Protein AF-A0A392Q8D4-F1 (afdb_monomer)

Mean predicted aligned error: 17.74 Å

InterPro domains:
  IPR041588 Integrase zinc-binding domain [PF17921] (78-122)
  IPR052160 Gypsy Retrotransposon Integrase-like [PTHR47266] (77-157)

Sequence (158 aa):
MSSLMVKEMDLIEEFRDLSLVCEVTPKSVRLSMLKLTNLFLEEIKECQKKDQKLMEKLMLINEGKETDFGVDENGIGHRSGLSIHPGVTKMYQDLKKLLWWPGMKRQISEFVYACLVCQKSKIEHQKPSGLLQPLFVPEWKWDSIAMDFVGGLPRTKK

Radius of gyration: 28.3 Å; Cα contacts (8 Å, |Δi|>4): 82; chains: 1; bounding box: 83×52×64 Å

Solvent-accessible surface area (backbone atoms only — not comparable to full-atom values): 10374 Å² total; per-residue (Å²): 131,58,76,65,61,53,56,51,50,54,52,53,51,60,61,70,72,55,80,64,47,72,49,77,53,102,88,49,76,45,77,50,76,89,80,87,76,71,61,64,62,58,51,50,46,59,51,46,74,70,35,65,71,53,48,54,48,53,51,34,36,78,71,69,75,42,72,53,50,37,65,49,99,86,65,45,80,41,69,21,97,74,49,66,74,76,40,50,68,54,50,44,59,60,45,58,76,80,50,85,62,92,61,47,67,56,55,47,37,53,52,49,70,70,30,69,67,46,63,73,68,54,73,79,85,65,74,76,88,71,76,87,80,76,77,81,80,66,92,53,91,81,69,68,84,88,87,84,84,87,77,90,69,83,80,78,83,129

pLDDT: mean 73.66, std 13.51, range [38.75, 95.06]

Nearest PDB structures (foldseek):
  4pwx-assembly1_C  TM=2.145E-01  e=6.846E+00  Saccharomyces cerevisiae S288C

Secondary structure (DSSP, 8-state):
--HHHHHHHHHHHHHHT---EEEEETTEEEEE------THHHHHHHHHHH-HHHHHHHHHHHTT---SEEE-TTS-EEE-TT-----HHHHHHHHHTT---TTHHHHHHHHHHH-HHHHHH----SPPSS---PPPPPSSTTS---------PPPPP-

Organism: NCBI:txid97028

Foldseek 3Di:
DDPVVVVVVVVVVVVVPFDWDWDDDPVDIDTDDDDPDDCVLVVQQVVCVVDPVSVVLVVCVVVVNDQQWDADPSRHIDGPPPVQVVALVVVLVVCVVPDDDPCSSVVSNVVLVPDPSNVVPDDPPDDPPDDPDDDDDQPDPPSDDDDDDDPDDDDDDD

Structure (mmCIF, N/CA/C/O backbone):
data_AF-A0A392Q8D4-F1
#
_entry.id   AF-A0A392Q8D4-F1
#
loop_
_atom_site.group_PDB
_atom_site.id
_atom_site.type_symbol
_atom_site.label_atom_id
_atom_site.label_alt_id
_atom_site.label_comp_id
_atom_site.label_asym_id
_atom_site.label_entity_id
_atom_site.label_seq_id
_atom_site.pdbx_PDB_ins_code
_atom_site.Cartn_x
_atom_site.Cartn_y
_atom_site.Cartn_z
_atom_site.occupancy
_atom_site.B_iso_or_equiv
_atom_site.auth_seq_id
_atom_site.auth_comp_id
_atom_site.auth_asym_id
_atom_site.auth_atom_id
_atom_site.pdbx_PDB_model_num
ATOM 1 N N . MET A 1 1 ? -26.244 -19.086 8.922 1.00 44.94 1 MET A N 1
ATOM 2 C CA . MET A 1 1 ? -26.394 -17.981 7.950 1.00 44.94 1 MET A CA 1
ATOM 3 C C . MET A 1 1 ? -25.252 -17.007 8.178 1.00 44.94 1 MET A C 1
ATOM 5 O O . MET A 1 1 ? -24.894 -16.791 9.330 1.00 44.94 1 MET A O 1
ATOM 9 N N . SER A 1 2 ? -24.595 -16.525 7.122 1.00 38.75 2 SER A N 1
ATOM 10 C CA . SER A 1 2 ? -23.478 -15.582 7.263 1.00 38.75 2 SER A CA 1
ATOM 11 C C . SER A 1 2 ? -23.986 -14.240 7.809 1.00 38.75 2 SER A C 1
ATOM 13 O O . SER A 1 2 ? -25.111 -13.843 7.523 1.00 38.75 2 SER A O 1
ATOM 15 N N . SER A 1 3 ? -23.164 -13.522 8.581 1.00 40.84 3 SER A N 1
ATOM 16 C CA . SER A 1 3 ? -23.509 -12.190 9.118 1.00 40.84 3 SER A CA 1
ATOM 17 C C . SER A 1 3 ? -23.885 -11.172 8.028 1.00 40.84 3 SER A C 1
ATOM 19 O O . SER A 1 3 ? -24.594 -10.215 8.320 1.00 40.84 3 SER A O 1
ATOM 21 N N . LEU A 1 4 ? -23.442 -11.388 6.785 1.00 39.09 4 LEU A N 1
ATOM 22 C CA . LEU A 1 4 ? -23.846 -10.598 5.621 1.00 39.09 4 LEU A CA 1
ATOM 23 C C . LEU A 1 4 ? -25.315 -10.815 5.237 1.00 39.09 4 LEU A C 1
ATOM 25 O O . LEU A 1 4 ? -25.993 -9.841 4.946 1.00 39.09 4 LEU A O 1
ATOM 29 N N . MET A 1 5 ? -25.816 -12.053 5.297 1.00 44.75 5 MET A N 1
ATOM 30 C CA . MET A 1 5 ? -27.211 -12.358 4.952 1.00 44.75 5 MET A CA 1
ATOM 31 C C . MET A 1 5 ? -28.207 -11.773 5.957 1.00 44.75 5 MET A C 1
ATOM 33 O O . MET A 1 5 ? -29.316 -11.431 5.577 1.00 44.75 5 MET A O 1
ATOM 37 N N . VAL A 1 6 ? -27.808 -11.634 7.226 1.00 55.00 6 VAL A N 1
ATOM 38 C CA . VAL A 1 6 ? -28.639 -10.989 8.257 1.00 55.00 6 VAL A CA 1
ATOM 39 C C . VAL A 1 6 ? -28.803 -9.500 7.943 1.00 55.00 6 VAL A C 1
ATOM 41 O O . VAL A 1 6 ? -29.923 -9.025 7.826 1.00 55.00 6 VAL A O 1
ATOM 44 N N . LYS A 1 7 ? -27.695 -8.800 7.662 1.00 55.28 7 LYS A N 1
ATOM 45 C CA . LYS A 1 7 ? -27.715 -7.368 7.317 1.00 55.28 7 LYS A CA 1
ATOM 46 C C . LYS A 1 7 ? -28.421 -7.064 5.995 1.00 55.28 7 LYS A C 1
ATOM 48 O O . LYS A 1 7 ? -28.967 -5.982 5.830 1.00 55.28 7 LYS A O 1
ATOM 53 N N . GLU A 1 8 ? -28.380 -7.993 5.042 1.00 52.41 8 GLU A N 1
ATOM 54 C CA . GLU A 1 8 ? -29.121 -7.878 3.783 1.00 52.41 8 GLU A CA 1
ATOM 55 C C . GLU A 1 8 ? -30.634 -7.963 4.022 1.00 52.41 8 GLU A C 1
ATOM 57 O O . GLU A 1 8 ? -31.389 -7.199 3.429 1.00 52.41 8 GLU A O 1
ATOM 62 N N . MET A 1 9 ? -31.073 -8.832 4.938 1.00 56.91 9 MET A N 1
ATOM 63 C CA . MET A 1 9 ? -32.482 -8.963 5.313 1.00 56.91 9 MET A CA 1
ATOM 64 C C . MET A 1 9 ? -32.990 -7.742 6.085 1.00 56.91 9 MET A C 1
ATOM 66 O O . MET A 1 9 ? -34.062 -7.244 5.755 1.00 56.91 9 MET A O 1
ATOM 70 N N . ASP A 1 10 ? -32.191 -7.215 7.014 1.00 60.84 10 ASP A N 1
ATOM 71 C CA . ASP A 1 10 ? -32.513 -5.987 7.756 1.00 60.84 10 ASP A CA 1
ATOM 72 C C . ASP A 1 10 ? -32.681 -4.792 6.797 1.00 60.84 10 ASP A C 1
ATOM 74 O O . ASP A 1 10 ? -33.647 -4.039 6.880 1.00 60.84 10 ASP A O 1
ATOM 78 N N . LEU A 1 11 ? -31.790 -4.668 5.805 1.00 58.03 11 LEU A N 1
ATOM 79 C CA . LEU A 1 11 ? -31.876 -3.622 4.785 1.00 58.03 11 LEU A CA 1
ATOM 80 C C . LEU A 1 11 ? -33.129 -3.784 3.904 1.00 58.03 11 LEU A C 1
ATOM 82 O O . LEU A 1 11 ? -33.776 -2.800 3.555 1.00 58.03 11 LEU A O 1
ATOM 86 N N . ILE A 1 12 ? -33.491 -5.022 3.547 1.00 59.91 12 ILE A N 1
ATOM 87 C CA . ILE A 1 12 ? -34.715 -5.328 2.787 1.00 59.91 12 ILE A CA 1
ATOM 88 C C . ILE A 1 12 ? -35.978 -4.975 3.591 1.00 59.91 12 ILE A C 1
ATOM 90 O O . ILE A 1 12 ? -36.954 -4.510 2.996 1.00 59.91 12 ILE A O 1
ATOM 94 N N . GLU A 1 13 ? -35.977 -5.171 4.912 1.00 62.78 13 GLU A N 1
ATOM 95 C CA . GLU A 1 13 ? -37.072 -4.731 5.786 1.00 62.78 13 GLU A CA 1
ATOM 96 C C . GLU A 1 13 ? -37.165 -3.199 5.855 1.00 62.78 13 GLU A C 1
ATOM 98 O O . GLU A 1 13 ? -38.250 -2.658 5.653 1.00 62.78 13 GLU A O 1
ATOM 103 N N . GLU A 1 14 ? -36.043 -2.483 5.980 1.00 59.59 14 GLU A N 1
ATOM 104 C CA . GLU A 1 14 ? -36.035 -1.009 5.932 1.00 59.59 14 GLU A CA 1
ATOM 105 C C . GLU A 1 14 ? -36.560 -0.451 4.594 1.00 59.59 14 GLU A C 1
ATOM 107 O O . GLU A 1 14 ? -37.227 0.586 4.555 1.00 59.59 14 GLU A O 1
ATOM 112 N N . PHE A 1 15 ? -36.315 -1.152 3.480 1.00 58.22 15 PHE A N 1
ATOM 113 C CA . PHE A 1 15 ? -36.878 -0.795 2.173 1.00 58.22 15 PHE A CA 1
ATOM 114 C C . PHE A 1 15 ? -38.380 -1.084 2.050 1.00 58.22 15 PHE A C 1
ATOM 116 O O . PHE A 1 15 ? -39.048 -0.429 1.247 1.00 58.22 15 PHE A O 1
ATOM 123 N N . ARG A 1 16 ? -38.927 -2.046 2.808 1.00 59.06 16 ARG A N 1
ATOM 124 C CA . ARG A 1 16 ? -40.372 -2.345 2.815 1.00 59.06 16 ARG A CA 1
ATOM 125 C C . ARG A 1 16 ? -41.190 -1.227 3.449 1.00 59.06 16 ARG A C 1
ATOM 127 O O . ARG A 1 16 ? -42.279 -0.940 2.957 1.00 59.06 16 ARG A O 1
ATOM 134 N N . ASP A 1 17 ? -40.648 -0.586 4.479 1.00 57.25 17 ASP A N 1
ATOM 135 C CA . ASP A 1 17 ? -41.319 0.484 5.231 1.00 57.25 17 ASP A CA 1
ATOM 136 C C . ASP A 1 17 ? -41.128 1.875 4.609 1.00 57.25 17 ASP A C 1
ATOM 138 O O . ASP A 1 17 ? -41.589 2.904 5.117 1.00 57.25 17 ASP A O 1
ATOM 142 N N . LEU A 1 18 ? -40.458 1.919 3.462 1.00 60.78 18 LEU A N 1
ATOM 143 C CA . LEU A 1 18 ? -40.164 3.141 2.757 1.00 60.78 18 LEU A CA 1
ATOM 144 C C . LEU A 1 18 ? -41.441 3.786 2.188 1.00 60.78 18 LEU A C 1
ATOM 146 O O . LEU A 1 18 ? -41.997 3.374 1.168 1.00 60.78 18 LEU A O 1
ATOM 150 N N . SER A 1 19 ? -41.865 4.877 2.824 1.00 54.62 19 SER A N 1
ATOM 151 C CA . SER A 1 19 ? -42.997 5.702 2.395 1.00 54.62 19 SER A CA 1
ATOM 152 C C . SER A 1 19 ? -42.635 6.556 1.173 1.00 54.62 19 SER A C 1
ATOM 154 O O . SER A 1 19 ? -42.257 7.721 1.291 1.00 54.62 19 SER A O 1
ATOM 156 N N . LEU A 1 20 ? -42.729 5.968 -0.021 1.00 61.78 20 LEU A N 1
ATOM 157 C CA . LEU A 1 20 ? -42.578 6.685 -1.288 1.00 61.78 20 LEU A CA 1
ATOM 158 C C . LEU A 1 20 ? -43.772 7.619 -1.513 1.00 61.78 20 LEU A C 1
ATOM 160 O O . LEU A 1 20 ? -44.923 7.182 -1.533 1.00 61.78 20 LEU A O 1
ATOM 164 N N . VAL A 1 21 ? -43.507 8.905 -1.751 1.00 62.66 21 VAL A N 1
ATOM 165 C CA . VAL A 1 21 ? -44.553 9.841 -2.176 1.00 62.66 21 VAL A CA 1
ATOM 166 C C . VAL A 1 21 ? -44.893 9.536 -3.633 1.00 62.66 21 VAL A C 1
ATOM 168 O O . VAL A 1 21 ? -44.065 9.724 -4.526 1.00 62.66 21 VAL A O 1
ATOM 171 N N . CYS A 1 22 ? -46.105 9.034 -3.863 1.00 66.56 22 CYS A N 1
ATOM 172 C CA . CYS A 1 22 ? -46.611 8.678 -5.182 1.00 66.56 22 CYS A CA 1
ATOM 173 C C . CYS A 1 22 ? -47.675 9.683 -5.628 1.00 66.56 22 CYS A C 1
ATOM 175 O O . CYS A 1 22 ? -48.762 9.741 -5.057 1.00 66.56 22 CYS A O 1
ATOM 177 N N . GLU A 1 23 ? -47.389 10.432 -6.688 1.00 65.56 23 GLU A N 1
ATOM 178 C CA . GLU A 1 23 ? -48.368 11.275 -7.368 1.00 65.56 23 GLU A CA 1
ATOM 179 C C . GLU A 1 23 ? -48.791 10.627 -8.682 1.00 65.56 23 GLU A C 1
ATOM 181 O O . GLU A 1 23 ? -47.978 10.370 -9.573 1.00 65.56 23 GLU A O 1
ATOM 186 N N . VAL A 1 24 ? -50.089 10.376 -8.819 1.00 73.19 24 VAL A N 1
ATOM 187 C CA . VAL A 1 24 ? -50.672 9.809 -10.035 1.00 73.19 24 VAL A CA 1
ATOM 188 C C . VAL A 1 24 ? -51.305 10.932 -10.847 1.00 73.19 24 VAL A C 1
ATOM 190 O O . VAL A 1 24 ? -52.177 11.649 -10.363 1.00 73.19 24 VAL A O 1
ATOM 193 N N . THR A 1 25 ? -50.885 11.070 -12.100 1.00 68.38 25 THR A N 1
ATOM 194 C CA . THR A 1 25 ? -51.536 11.932 -13.091 1.00 68.38 25 THR A CA 1
ATOM 195 C C . THR A 1 25 ? -52.258 11.070 -14.130 1.00 68.38 25 THR A C 1
ATOM 197 O O . THR A 1 25 ? -51.938 9.890 -14.279 1.00 68.38 25 THR A O 1
ATOM 200 N N . PRO A 1 26 ? -53.189 11.627 -14.925 1.00 76.06 26 PRO A N 1
ATOM 201 C CA . PRO A 1 26 ? -53.933 10.849 -15.920 1.00 76.06 26 PRO A CA 1
ATOM 202 C C . PRO A 1 26 ? -53.067 10.188 -17.007 1.00 76.06 26 PRO A C 1
ATOM 204 O O . PRO A 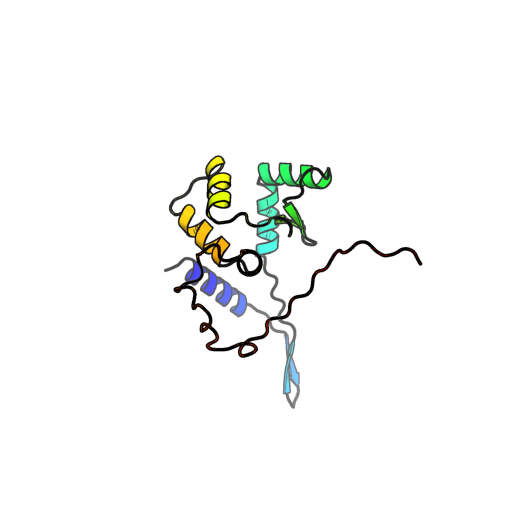1 26 ? -53.552 9.314 -17.718 1.00 76.06 26 PRO A O 1
ATOM 207 N N . LYS A 1 27 ? -51.808 10.624 -17.178 1.00 66.75 27 LYS A N 1
ATOM 208 C CA . LYS A 1 27 ? -50.885 10.130 -18.217 1.00 66.75 27 LYS A CA 1
ATOM 209 C C . LYS A 1 27 ? -49.618 9.471 -17.668 1.00 66.75 27 LYS A C 1
ATOM 211 O O . LYS A 1 27 ? -48.873 8.882 -18.447 1.00 66.75 27 LYS A O 1
ATOM 216 N N . SER A 1 28 ? -49.337 9.587 -16.372 1.00 54.47 28 SER A N 1
ATOM 217 C CA . SER A 1 28 ? -48.130 9.020 -15.765 1.00 54.47 28 SER A CA 1
ATOM 218 C C . SER A 1 28 ? -48.235 8.924 -14.248 1.00 54.47 28 SER A C 1
ATOM 220 O O . SER A 1 28 ? -48.979 9.668 -13.609 1.00 54.47 28 SER A O 1
ATOM 222 N N . VAL A 1 29 ? -47.429 8.041 -13.668 1.00 69.25 29 VAL A N 1
ATOM 223 C CA . VAL A 1 29 ? -47.206 7.952 -12.224 1.00 69.25 29 VAL A CA 1
ATOM 224 C C . VAL A 1 29 ? -45.820 8.508 -11.920 1.00 69.25 29 VAL A C 1
ATOM 226 O O . VAL A 1 29 ? -44.847 8.138 -12.579 1.00 69.25 29 VAL A O 1
ATOM 229 N N . ARG A 1 30 ? -45.726 9.401 -10.933 1.00 61.19 30 ARG A N 1
ATOM 230 C CA . ARG A 1 30 ? -44.473 9.988 -10.460 1.00 61.19 30 ARG A CA 1
ATOM 231 C C . ARG A 1 30 ? -44.229 9.564 -9.017 1.00 61.19 30 ARG A C 1
ATOM 233 O O . ARG A 1 30 ? -44.993 9.908 -8.124 1.00 61.19 30 ARG A O 1
ATOM 240 N N . LEU A 1 31 ? -43.144 8.832 -8.801 1.00 68.56 31 LEU A N 1
ATOM 241 C CA . LEU A 1 31 ? -42.633 8.488 -7.476 1.00 68.56 31 LEU A CA 1
ATOM 242 C C . LEU A 1 31 ? -41.533 9.496 -7.130 1.00 68.56 31 LEU A C 1
ATOM 244 O O . LEU A 1 31 ? -40.566 9.614 -7.884 1.00 68.56 31 LEU A O 1
ATOM 248 N N . SER A 1 32 ? -41.675 10.248 -6.037 1.00 66.94 32 SER A N 1
ATOM 249 C CA . SER A 1 32 ? -40.684 11.252 -5.627 1.00 66.94 32 SER A CA 1
ATOM 250 C C . SER A 1 32 ? -40.061 10.981 -4.254 1.00 66.94 32 SER A C 1
ATOM 252 O O . SER A 1 32 ? -40.750 10.655 -3.293 1.00 66.94 32 SER A O 1
ATOM 254 N N . MET A 1 33 ? -38.737 11.185 -4.238 1.00 56.06 33 MET A N 1
ATOM 255 C CA . MET A 1 33 ? -37.739 11.208 -3.160 1.00 56.06 33 MET A CA 1
ATOM 256 C C . MET A 1 33 ? -37.647 9.989 -2.220 1.00 56.06 33 MET A C 1
ATOM 258 O O . MET A 1 33 ? -38.234 9.946 -1.146 1.00 56.06 33 MET A O 1
ATOM 262 N N . LEU A 1 34 ? -36.762 9.058 -2.592 1.00 52.81 34 LEU A N 1
ATOM 263 C CA . LEU A 1 34 ? -36.127 8.085 -1.700 1.00 52.81 34 LEU A CA 1
ATOM 264 C C . LEU A 1 34 ? -34.957 8.774 -0.976 1.00 52.81 34 LEU A C 1
ATOM 266 O O . LEU A 1 34 ? -33.949 9.085 -1.612 1.00 52.81 34 LEU A O 1
ATOM 270 N N . LYS A 1 35 ? -35.060 9.010 0.336 1.00 50.06 35 LYS A N 1
ATOM 271 C CA . LYS A 1 35 ? -33.932 9.492 1.150 1.00 50.06 35 LYS A CA 1
ATOM 272 C C . LYS A 1 35 ? -33.433 8.357 2.041 1.00 50.06 35 LYS A C 1
ATOM 274 O O . LYS A 1 35 ? -33.946 8.155 3.133 1.00 50.06 35 LYS A O 1
ATOM 279 N N . LEU A 1 36 ? -32.431 7.623 1.563 1.00 52.38 36 LEU A N 1
ATOM 280 C CA . LEU A 1 36 ? -31.719 6.625 2.362 1.00 52.38 36 LEU A CA 1
ATOM 281 C C . LEU A 1 36 ? -30.760 7.341 3.318 1.00 52.38 36 LEU A C 1
ATOM 283 O O . LEU A 1 36 ? -29.639 7.688 2.949 1.00 52.38 36 LEU A O 1
ATOM 287 N N . THR A 1 37 ? -31.212 7.614 4.539 1.00 52.44 37 THR A N 1
ATOM 288 C CA . THR A 1 37 ? -30.336 8.061 5.629 1.00 52.44 37 THR A CA 1
ATOM 289 C C . THR A 1 37 ? -29.754 6.839 6.317 1.00 52.44 37 THR A C 1
ATOM 291 O O . THR A 1 37 ? -30.439 6.178 7.088 1.00 52.44 37 THR A O 1
ATOM 294 N N . ASN A 1 38 ? -28.491 6.530 6.030 1.00 58.12 38 ASN A N 1
ATOM 295 C CA . ASN A 1 38 ? -27.783 5.453 6.707 1.00 58.12 38 ASN A CA 1
ATOM 296 C C . ASN A 1 38 ? -27.425 5.882 8.145 1.00 58.12 38 ASN A C 1
ATOM 298 O O . ASN A 1 38 ? -26.554 6.734 8.334 1.00 58.12 38 ASN A O 1
ATOM 302 N N . LEU A 1 39 ? -28.085 5.287 9.145 1.00 67.12 39 LEU A N 1
ATOM 303 C CA . LEU A 1 39 ? -27.853 5.556 10.573 1.00 67.12 39 LEU A CA 1
ATOM 304 C C . LEU A 1 39 ? -26.462 5.121 11.056 1.00 67.12 39 LEU A C 1
ATOM 306 O O . LEU A 1 39 ? -25.993 5.588 12.091 1.00 67.12 39 LEU A O 1
ATOM 310 N N . PHE A 1 40 ? -25.768 4.284 10.286 1.00 67.44 40 PHE A N 1
ATOM 311 C CA . PHE A 1 40 ? -24.450 3.756 10.627 1.00 67.44 40 PHE A CA 1
ATOM 312 C C . PHE A 1 40 ? -23.416 4.848 10.922 1.00 67.44 40 PHE A C 1
ATOM 314 O O . PHE A 1 40 ? -22.555 4.666 11.777 1.00 67.44 40 PHE A O 1
ATOM 321 N N . LEU A 1 41 ? -23.489 5.995 10.238 1.00 63.12 41 LEU A N 1
ATOM 322 C CA . LEU A 1 41 ? -22.561 7.104 10.478 1.00 63.12 41 LEU A CA 1
ATOM 323 C C . LEU A 1 41 ? -22.787 7.756 11.852 1.00 63.12 41 LEU A C 1
ATOM 325 O O . LEU A 1 41 ? -21.817 8.086 12.534 1.00 63.12 41 LEU A O 1
ATOM 329 N N . GLU A 1 42 ? -24.042 7.872 12.290 1.00 71.12 42 GLU A N 1
ATOM 330 C CA . GLU A 1 42 ? -24.380 8.355 13.636 1.00 71.12 42 GLU A CA 1
ATOM 331 C C . GLU A 1 42 ? -23.988 7.331 14.709 1.00 71.12 42 GLU A C 1
ATOM 333 O O . GLU A 1 42 ? -23.433 7.692 15.747 1.00 71.12 42 GLU A O 1
ATOM 338 N N . GLU A 1 43 ? -24.172 6.036 14.439 1.00 73.19 43 GLU A N 1
ATOM 339 C CA . GLU A 1 43 ? -23.707 4.969 15.333 1.00 73.19 43 GLU A CA 1
ATOM 340 C C . GLU A 1 43 ? -22.186 4.978 15.500 1.00 73.19 43 GLU A C 1
ATOM 342 O O . GLU A 1 43 ? -21.685 4.897 16.624 1.00 73.19 43 GLU A O 1
ATOM 347 N N . ILE A 1 44 ? -21.438 5.126 14.398 1.00 71.69 44 ILE A N 1
ATOM 348 C CA . ILE A 1 44 ? -19.980 5.273 14.442 1.00 71.69 44 ILE A CA 1
ATOM 349 C C . ILE A 1 44 ? -19.621 6.462 15.330 1.00 71.69 44 ILE A C 1
ATOM 351 O O . ILE A 1 44 ? -18.798 6.314 16.231 1.00 71.69 44 ILE A O 1
ATOM 355 N N . LYS A 1 45 ? -20.264 7.613 15.128 1.00 76.62 45 LYS A N 1
ATOM 356 C CA . LYS A 1 45 ? -20.000 8.835 15.893 1.00 76.62 45 LYS A CA 1
ATOM 357 C C . LYS A 1 45 ? -20.234 8.651 17.394 1.00 76.62 45 LYS A C 1
ATOM 359 O O . LYS A 1 45 ? -19.403 9.069 18.201 1.00 76.62 45 LYS A O 1
ATOM 364 N N . GLU A 1 46 ? -21.313 7.979 17.788 1.00 80.25 46 GLU A N 1
ATOM 365 C CA . GLU A 1 46 ? -21.588 7.671 19.198 1.00 80.25 46 GLU A CA 1
ATOM 366 C C . GLU A 1 46 ? -20.613 6.644 19.788 1.00 80.25 46 GLU A C 1
ATOM 368 O O . GLU A 1 46 ? -20.187 6.767 20.939 1.00 80.25 46 GLU A O 1
ATOM 373 N N . CYS A 1 47 ? -20.199 5.644 19.009 1.00 77.00 47 CYS A N 1
ATOM 374 C CA . CYS A 1 47 ? -19.181 4.684 19.429 1.00 77.00 47 CYS A CA 1
ATOM 375 C C . CYS A 1 47 ? -17.798 5.331 19.589 1.00 77.00 47 CYS A C 1
ATOM 377 O O . CYS A 1 47 ? -17.084 5.005 20.537 1.00 77.00 47 CYS A O 1
ATOM 379 N N . GLN A 1 48 ? -17.435 6.278 18.720 1.00 78.69 48 GLN A N 1
ATOM 380 C CA . GLN A 1 48 ? -16.166 7.007 18.784 1.00 78.69 48 GLN A CA 1
ATOM 381 C C . GLN A 1 48 ? -16.021 7.802 20.089 1.00 78.69 48 GLN A C 1
ATOM 383 O O . GLN A 1 48 ? -14.944 7.802 20.681 1.00 78.69 48 GLN A O 1
ATOM 388 N N . LYS A 1 49 ? -17.113 8.396 20.591 1.00 81.69 49 LYS A N 1
ATOM 389 C CA . LYS A 1 49 ? -17.135 9.115 21.880 1.00 81.69 49 LYS A CA 1
ATOM 390 C C . LYS A 1 49 ? -16.843 8.217 23.084 1.00 81.69 49 LYS A C 1
ATOM 392 O O . LYS A 1 49 ? -16.365 8.699 24.106 1.00 81.69 49 LYS A O 1
ATOM 397 N N . LYS A 1 50 ? -17.160 6.924 22.982 1.00 82.38 50 LYS A N 1
ATOM 398 C CA . LYS A 1 50 ? -16.950 5.939 24.055 1.00 82.38 50 LYS A CA 1
ATOM 399 C C . LYS A 1 50 ? -15.522 5.389 24.073 1.00 82.38 50 LYS A C 1
ATOM 401 O O . LYS A 1 50 ? -15.099 4.850 25.093 1.00 82.38 50 LYS A O 1
ATOM 406 N N . ASP A 1 51 ? -14.781 5.508 22.971 1.00 79.38 51 ASP A N 1
ATOM 407 C CA . ASP A 1 51 ? -13.397 5.044 22.879 1.00 79.38 51 ASP A CA 1
ATOM 408 C C . ASP A 1 51 ? -12.430 6.116 23.402 1.00 79.38 51 ASP A C 1
ATOM 410 O O . ASP A 1 51 ? -12.127 7.110 22.739 1.00 79.38 51 ASP A O 1
ATOM 414 N N . GLN A 1 52 ? -11.907 5.892 24.606 1.00 77.69 52 GLN A N 1
ATOM 415 C CA . GLN A 1 52 ? -11.002 6.824 25.274 1.00 77.69 52 GLN A CA 1
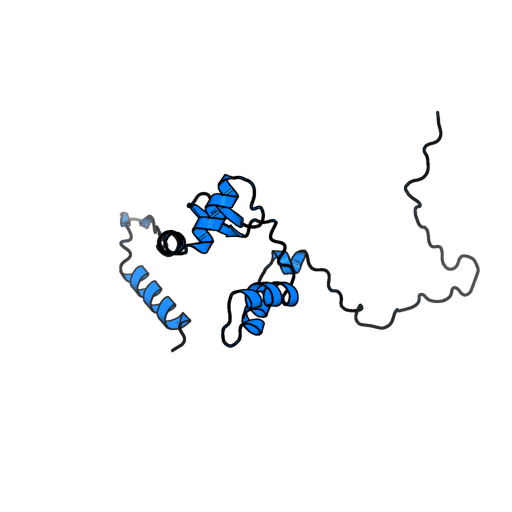ATOM 416 C C . GLN A 1 52 ? -9.699 7.070 24.494 1.00 77.69 52 GLN A C 1
ATOM 418 O O . GLN A 1 52 ? -9.232 8.206 24.435 1.00 77.69 52 GLN A O 1
ATOM 423 N N . LYS A 1 53 ? -9.142 6.048 23.828 1.00 76.62 53 LYS A N 1
ATOM 424 C CA . LYS A 1 53 ? -7.919 6.201 23.018 1.00 76.62 53 LYS A CA 1
ATOM 425 C C . LYS A 1 53 ? -8.181 7.036 21.774 1.00 76.62 53 LYS A C 1
ATOM 427 O O . LYS A 1 53 ? -7.306 7.777 21.323 1.00 76.62 53 LYS A O 1
ATOM 432 N N . LEU A 1 54 ? -9.367 6.896 21.189 1.00 72.81 54 LEU A N 1
ATOM 433 C CA . LEU A 1 54 ? -9.752 7.692 20.034 1.00 72.81 54 LEU A CA 1
ATOM 434 C C . LEU A 1 54 ? -9.977 9.156 20.422 1.00 72.81 54 LEU A C 1
ATOM 436 O O . LEU A 1 54 ? -9.511 10.043 19.713 1.00 72.81 54 LEU A O 1
ATOM 440 N N . MET A 1 55 ? -10.603 9.408 21.573 1.00 78.62 55 MET A N 1
ATOM 441 C CA . MET A 1 55 ? -10.778 10.760 22.109 1.00 78.62 55 MET A CA 1
ATOM 442 C C . MET A 1 55 ? -9.437 11.437 22.435 1.00 78.62 55 MET A C 1
ATOM 444 O O . MET A 1 55 ? -9.254 12.608 22.109 1.00 78.62 55 MET A O 1
ATOM 448 N N . GLU A 1 56 ? -8.463 10.703 22.984 1.00 80.44 56 GLU A N 1
ATOM 449 C CA . GLU A 1 56 ? -7.088 11.196 23.176 1.00 80.44 56 GLU A CA 1
ATOM 450 C C . GLU A 1 56 ? -6.423 11.580 21.846 1.00 80.44 56 GLU A C 1
ATOM 452 O O . GLU A 1 56 ? -5.812 12.642 21.734 1.00 80.44 56 GLU A O 1
ATOM 457 N N . LYS A 1 57 ? -6.588 10.763 20.799 1.00 73.75 57 LYS A N 1
ATOM 458 C CA . LYS A 1 57 ? -6.085 11.097 19.459 1.00 73.75 57 LYS A CA 1
ATOM 459 C C . LYS A 1 57 ? -6.776 12.309 18.846 1.00 73.75 57 LYS A C 1
ATOM 461 O O . LYS A 1 57 ? -6.100 13.142 18.256 1.00 73.75 57 LYS A O 1
ATOM 466 N N . LEU A 1 58 ? -8.092 12.438 19.007 1.00 74.00 58 LEU A N 1
ATOM 467 C CA . LEU A 1 58 ? -8.844 13.609 18.547 1.00 74.00 58 LEU A CA 1
ATOM 468 C C . LEU A 1 58 ? -8.360 14.900 19.227 1.00 74.00 58 LEU A C 1
ATOM 470 O O . LEU A 1 58 ? -8.246 15.933 18.570 1.00 74.00 58 LEU A O 1
ATOM 474 N N . MET A 1 59 ? -7.996 14.837 20.512 1.00 78.19 59 MET A N 1
ATOM 475 C CA . MET A 1 59 ? -7.376 15.964 21.224 1.00 78.19 59 MET A CA 1
ATOM 476 C C . MET A 1 59 ? -6.015 16.333 20.615 1.00 78.19 59 MET A C 1
ATOM 478 O O . MET A 1 59 ? -5.756 17.505 20.350 1.00 78.19 59 MET A O 1
ATOM 482 N N . LEU A 1 60 ? -5.174 15.340 20.305 1.00 77.31 60 LEU A N 1
ATOM 483 C CA . LEU A 1 60 ? -3.873 15.558 19.657 1.00 77.31 60 LEU A CA 1
ATOM 484 C C . LEU A 1 60 ? -3.991 16.131 18.232 1.00 77.31 60 LEU A C 1
ATOM 486 O O . LEU A 1 60 ? -3.112 16.886 17.811 1.00 77.31 60 LEU A O 1
ATOM 490 N N . ILE A 1 61 ? -5.067 15.811 17.502 1.00 72.62 61 ILE A N 1
ATOM 491 C CA . ILE A 1 61 ? -5.375 16.406 16.188 1.00 72.62 61 ILE A CA 1
ATOM 492 C C . ILE A 1 61 ? -5.692 17.897 16.340 1.00 72.62 61 ILE A C 1
ATOM 494 O O . ILE A 1 61 ? -5.143 18.711 15.601 1.00 72.62 61 ILE A O 1
ATOM 498 N N . ASN A 1 62 ? -6.517 18.272 17.325 1.00 72.31 62 ASN A N 1
ATOM 499 C CA . ASN A 1 62 ? -6.842 19.679 17.600 1.00 72.31 62 ASN A CA 1
ATOM 500 C C . ASN A 1 62 ? -5.609 20.497 18.020 1.00 72.31 62 ASN A C 1
ATOM 502 O O . ASN A 1 62 ? -5.527 21.688 17.730 1.00 72.31 62 ASN A O 1
ATOM 506 N N . GLU A 1 63 ? -4.632 19.859 18.668 1.00 79.69 63 GLU A N 1
ATOM 507 C CA . GLU A 1 63 ? -3.337 20.463 19.004 1.00 79.69 63 GLU A CA 1
ATOM 508 C C . GLU A 1 63 ? -2.345 20.502 17.824 1.00 79.69 63 GLU A C 1
ATOM 510 O O . GLU A 1 63 ? -1.238 21.024 17.972 1.00 79.69 63 GLU A O 1
ATOM 515 N N . GLY A 1 64 ? -2.699 19.934 16.664 1.00 71.56 64 GLY A N 1
ATOM 516 C CA . GLY A 1 64 ? -1.836 19.856 15.481 1.00 71.56 64 GLY A CA 1
ATOM 517 C C . GLY A 1 64 ? -0.654 18.888 15.619 1.00 71.56 64 GLY A C 1
ATOM 518 O O . GLY A 1 64 ? 0.303 18.976 14.851 1.00 71.56 64 GLY A O 1
ATOM 519 N N . LYS A 1 65 ? -0.687 17.981 16.604 1.00 72.88 65 LYS A N 1
ATOM 520 C CA . LYS A 1 65 ? 0.407 17.039 16.911 1.00 72.88 65 LYS A CA 1
ATOM 521 C C . LYS A 1 65 ? 0.232 15.660 16.275 1.00 72.88 65 LYS A C 1
ATOM 523 O O . LYS A 1 65 ? 1.202 14.913 16.190 1.00 72.88 65 LYS A O 1
ATOM 528 N N . GLU A 1 66 ? -0.979 15.311 15.849 1.00 63.66 66 GLU A N 1
ATOM 529 C CA . GLU A 1 66 ? -1.294 14.039 15.191 1.00 63.66 66 GLU A CA 1
ATOM 530 C C . GLU A 1 66 ? -1.605 14.287 13.710 1.00 63.66 66 GLU A C 1
ATOM 532 O O . GLU A 1 66 ? -2.458 15.105 13.378 1.00 63.66 66 GLU A O 1
ATOM 537 N N . THR A 1 67 ? -0.891 13.592 12.820 1.00 59.50 67 THR A N 1
ATOM 538 C CA . THR A 1 67 ? -0.985 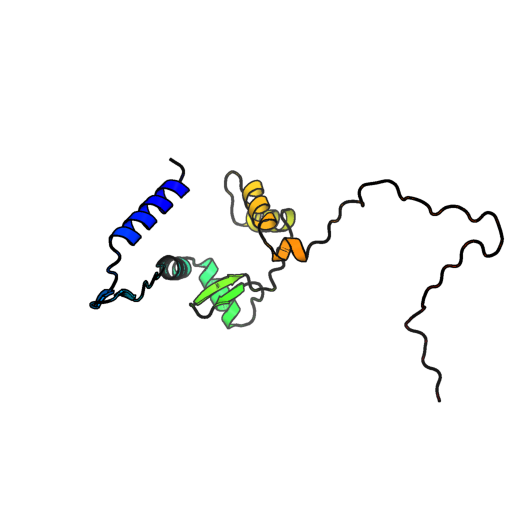13.787 11.357 1.00 59.50 67 THR A CA 1
ATOM 539 C C . THR A 1 67 ? -1.535 12.559 10.631 1.00 59.50 67 THR A C 1
ATOM 541 O O . THR A 1 67 ? -1.976 12.668 9.484 1.00 59.50 67 THR A O 1
ATOM 544 N N . ASP A 1 68 ? -1.596 11.404 11.304 1.00 58.31 68 ASP A N 1
ATOM 545 C CA . ASP A 1 68 ? -2.041 10.135 10.715 1.00 58.31 68 ASP A CA 1
ATOM 546 C C . ASP A 1 68 ? -3.569 9.939 10.766 1.00 58.31 68 ASP A C 1
ATOM 548 O O . ASP A 1 68 ? -4.106 9.009 10.154 1.00 58.31 68 ASP A O 1
ATOM 552 N N . PHE A 1 69 ? -4.291 10.795 11.491 1.00 65.75 69 PHE A N 1
ATOM 553 C CA . PHE A 1 69 ? -5.748 10.770 11.625 1.00 65.75 69 PHE A CA 1
ATOM 554 C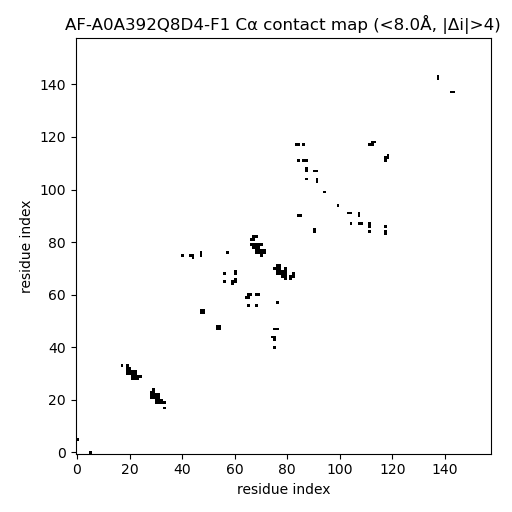 C . PHE A 1 69 ? -6.338 12.149 11.310 1.00 65.75 69 PHE A C 1
ATOM 556 O O . PHE A 1 69 ? -5.825 13.166 11.759 1.00 65.75 69 PHE A O 1
ATOM 563 N N . GLY A 1 70 ? -7.405 12.166 10.515 1.00 67.19 70 GLY A N 1
ATOM 564 C CA . GLY A 1 70 ? -8.215 13.337 10.197 1.00 67.19 70 GLY A CA 1
ATOM 565 C C . GLY A 1 70 ? -9.658 13.129 10.649 1.00 67.19 70 GLY A C 1
ATOM 566 O O . GLY A 1 70 ? -10.079 12.012 10.947 1.00 67.19 70 GLY A O 1
ATOM 567 N N . VAL A 1 71 ? -10.422 14.210 10.718 1.00 73.25 71 VAL A N 1
ATOM 568 C CA . VAL A 1 71 ? -11.859 14.175 11.010 1.00 73.25 71 VAL A CA 1
ATOM 569 C C . VAL A 1 71 ? -12.574 14.757 9.804 1.00 73.25 71 VAL A C 1
ATOM 571 O O . VAL A 1 71 ? -12.125 15.766 9.262 1.00 73.25 71 VAL A O 1
ATOM 574 N N . ASP A 1 72 ? -13.618 14.083 9.326 1.00 68.88 72 ASP A N 1
ATOM 575 C CA . ASP A 1 72 ? -14.373 14.563 8.165 1.00 68.88 72 ASP A CA 1
ATOM 576 C C . ASP A 1 72 ? -15.407 15.618 8.575 1.00 68.88 72 ASP A C 1
ATOM 578 O O . ASP A 1 72 ? -15.586 15.934 9.752 1.00 68.88 72 ASP A O 1
ATOM 582 N N . GLU A 1 73 ? -16.116 16.155 7.586 1.00 71.44 73 GLU A N 1
ATOM 583 C CA . GLU A 1 73 ? -17.217 17.103 7.786 1.00 71.44 73 GLU A CA 1
ATOM 584 C C . GLU A 1 73 ? -18.358 16.552 8.662 1.00 71.44 73 GLU A C 1
ATOM 586 O O . GLU A 1 73 ? -19.095 17.325 9.273 1.00 71.44 73 GLU A O 1
ATOM 591 N N . ASN A 1 74 ? -18.473 15.225 8.791 1.00 66.88 74 ASN A N 1
ATOM 592 C CA . ASN A 1 74 ? -19.488 14.558 9.607 1.00 66.88 74 ASN A CA 1
ATOM 593 C C . ASN A 1 74 ? -19.030 14.341 11.064 1.00 66.88 74 ASN A C 1
ATOM 595 O O . ASN A 1 74 ? -19.822 13.925 11.922 1.00 66.88 74 ASN A O 1
ATOM 599 N N . GLY A 1 75 ? -17.774 14.671 11.376 1.00 68.56 75 GLY A N 1
ATOM 600 C CA . GLY A 1 75 ? -17.171 14.464 12.688 1.00 68.56 75 GLY A CA 1
ATOM 601 C C . GLY A 1 75 ? -16.640 13.046 12.898 1.00 68.56 75 GLY A C 1
ATOM 602 O O . GLY A 1 75 ? -16.395 12.665 14.041 1.00 68.56 75 GLY A O 1
ATOM 603 N N . ILE A 1 76 ? -16.477 12.261 11.829 1.00 71.44 76 ILE A N 1
ATO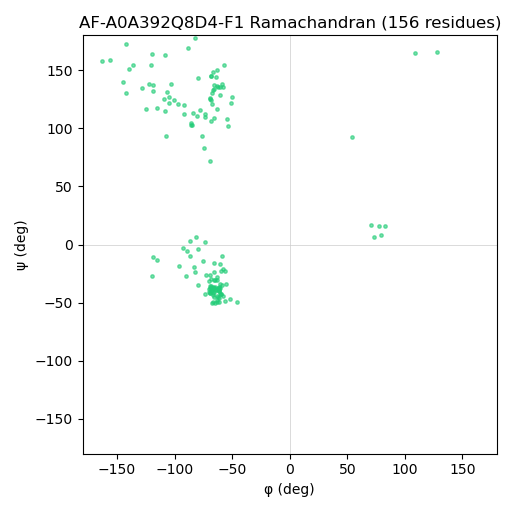M 604 C CA . ILE A 1 76 ? -15.985 10.888 11.891 1.00 71.44 76 ILE A CA 1
ATOM 605 C C . ILE A 1 76 ? -14.470 10.888 11.719 1.00 71.44 76 ILE A C 1
ATOM 607 O O . ILE A 1 76 ? -13.915 11.305 10.696 1.00 71.44 76 ILE A O 1
ATOM 611 N N . GLY A 1 77 ? -13.795 10.369 12.745 1.00 66.75 77 GLY A N 1
ATOM 612 C CA . GLY A 1 77 ? -12.361 10.113 12.700 1.00 66.75 77 GLY A CA 1
ATOM 613 C C . GLY A 1 77 ? -12.027 9.069 11.634 1.00 66.75 77 GLY A C 1
ATOM 614 O O . GLY A 1 77 ? -12.423 7.908 11.745 1.00 66.75 77 GLY A O 1
ATOM 615 N N . HIS A 1 78 ? -11.269 9.468 10.623 1.00 64.75 78 HIS A N 1
ATOM 616 C CA . HIS A 1 78 ? -10.720 8.601 9.591 1.00 64.75 78 HIS A CA 1
ATOM 617 C C . HIS A 1 78 ? -9.195 8.710 9.606 1.00 64.75 78 HIS A C 1
ATOM 619 O O . HIS A 1 78 ? -8.624 9.701 10.056 1.00 64.75 78 HIS A O 1
ATOM 625 N N . ARG A 1 79 ? -8.481 7.682 9.145 1.00 60.53 79 ARG A N 1
ATOM 626 C CA . ARG A 1 79 ? -7.034 7.848 8.970 1.00 60.53 79 ARG A CA 1
ATOM 627 C C . ARG A 1 79 ? -6.808 8.847 7.838 1.00 60.53 79 ARG A C 1
ATOM 629 O O . ARG A 1 79 ? -7.443 8.717 6.793 1.00 60.53 79 ARG A O 1
ATOM 636 N N . SER A 1 80 ? -5.969 9.856 8.066 1.00 55.03 80 SER A N 1
ATOM 637 C CA . SER A 1 80 ? -5.736 10.930 7.096 1.00 55.03 80 SER A CA 1
ATOM 638 C C . SER A 1 80 ? -5.253 10.334 5.767 1.00 55.03 80 SER A C 1
ATOM 640 O O . SER A 1 80 ? -4.653 9.256 5.744 1.00 55.03 80 SER A O 1
ATOM 642 N N . GLY A 1 81 ? -5.480 11.019 4.642 1.00 50.53 81 GLY A N 1
ATOM 643 C CA . GLY A 1 81 ? -5.050 10.548 3.313 1.00 50.53 81 GLY A CA 1
ATOM 644 C C . GLY A 1 81 ? -3.534 10.324 3.165 1.00 50.53 81 GLY A C 1
ATOM 645 O O . GLY A 1 81 ? -3.095 9.742 2.176 1.00 50.53 81 GLY A O 1
ATOM 646 N N . LEU A 1 82 ? -2.742 10.753 4.156 1.00 47.69 82 LEU A N 1
ATOM 647 C CA . LEU A 1 82 ? -1.297 10.538 4.269 1.00 47.69 82 LEU A CA 1
ATOM 648 C C . LEU A 1 82 ? -0.922 9.297 5.080 1.00 47.69 82 LEU A C 1
ATOM 650 O O . LEU A 1 82 ? 0.259 8.963 5.154 1.00 47.69 82 LEU A O 1
ATOM 654 N N . SER A 1 83 ? -1.898 8.584 5.647 1.00 51.88 83 SER A N 1
ATOM 655 C CA . SER A 1 83 ? -1.695 7.257 6.220 1.00 51.88 83 SER A CA 1
ATOM 656 C C . SER A 1 83 ? -1.424 6.262 5.089 1.00 51.88 83 SER A C 1
ATOM 658 O O . SER A 1 83 ? -2.239 5.419 4.720 1.00 51.88 83 SER A O 1
ATOM 660 N N . ILE A 1 84 ? -0.233 6.387 4.502 1.00 53.41 84 ILE A N 1
ATOM 661 C CA . ILE A 1 84 ? 0.347 5.453 3.554 1.00 53.41 84 ILE A CA 1
ATOM 662 C C . ILE A 1 84 ? 0.286 4.111 4.256 1.00 53.41 84 ILE A C 1
ATOM 664 O O . ILE A 1 84 ? 1.072 3.847 5.163 1.00 53.41 84 ILE A O 1
ATOM 668 N N . HIS A 1 85 ? -0.690 3.282 3.889 1.00 66.12 85 HIS A N 1
ATOM 669 C CA . HIS A 1 85 ? -0.831 1.953 4.446 1.00 66.12 85 HIS A CA 1
ATOM 670 C C . HIS A 1 85 ? 0.512 1.249 4.243 1.00 66.12 85 HIS A C 1
ATOM 672 O O . HIS A 1 85 ? 0.876 0.901 3.110 1.00 66.12 85 HIS A O 1
ATOM 678 N N . PRO A 1 86 ? 1.287 1.030 5.314 1.00 68.50 86 PRO A N 1
ATOM 679 C CA . PRO A 1 86 ? 2.712 0.763 5.165 1.00 68.50 86 PRO A CA 1
ATOM 680 C C . PRO A 1 86 ? 2.972 -0.652 4.618 1.00 68.50 86 PRO A C 1
ATOM 682 O O . PRO A 1 86 ? 4.099 -1.061 4.358 1.00 68.50 86 PRO A O 1
ATOM 685 N N . GLY A 1 87 ? 1.904 -1.392 4.324 1.00 77.81 87 GLY A N 1
ATOM 686 C CA . GLY A 1 87 ? 1.885 -2.755 3.832 1.00 77.81 87 GLY A CA 1
ATOM 687 C C . GLY A 1 87 ? 1.388 -3.700 4.908 1.00 77.81 87 GLY A C 1
ATOM 688 O O . GLY A 1 87 ? 1.354 -3.362 6.092 1.00 77.81 87 GLY A O 1
ATOM 689 N N . VAL A 1 88 ? 1.035 -4.907 4.475 1.00 84.69 88 VAL A N 1
ATOM 690 C CA . VAL A 1 88 ? 0.489 -5.962 5.337 1.00 84.69 88 VAL A CA 1
ATOM 691 C C . VAL A 1 88 ? 1.381 -6.193 6.559 1.00 84.69 88 VAL A C 1
ATOM 693 O O . VAL A 1 88 ? 0.898 -6.216 7.686 1.00 84.69 88 VAL A O 1
ATOM 696 N N . THR A 1 89 ? 2.697 -6.298 6.353 1.00 85.38 89 THR A N 1
ATOM 697 C CA . THR A 1 89 ? 3.661 -6.607 7.417 1.00 85.38 89 THR A CA 1
ATOM 698 C C . THR A 1 89 ? 3.734 -5.518 8.479 1.00 85.38 89 THR A C 1
ATOM 700 O O . THR A 1 89 ? 3.618 -5.816 9.667 1.00 85.38 89 THR A O 1
ATOM 703 N N . LYS A 1 90 ? 3.903 -4.257 8.070 1.00 85.19 90 LYS A N 1
ATOM 704 C CA . LYS A 1 90 ? 4.049 -3.137 9.005 1.00 85.19 90 LYS A CA 1
ATOM 705 C C . LYS A 1 90 ? 2.733 -2.856 9.732 1.00 85.19 90 LYS A C 1
ATOM 707 O O . LYS A 1 90 ? 2.730 -2.728 10.951 1.00 85.19 90 LYS A O 1
ATOM 712 N N . MET A 1 91 ? 1.610 -2.902 9.012 1.00 84.44 91 MET A N 1
ATOM 713 C CA . MET A 1 91 ? 0.280 -2.755 9.606 1.00 84.44 91 MET A CA 1
ATOM 714 C C . MET A 1 91 ? -0.020 -3.868 10.624 1.00 84.44 91 MET A C 1
ATOM 716 O O . MET A 1 91 ? -0.534 -3.586 11.704 1.00 84.44 91 MET A O 1
ATOM 720 N N . TYR A 1 92 ? 0.371 -5.115 10.335 1.00 86.44 92 TYR A N 1
ATOM 721 C CA . TYR A 1 92 ? 0.276 -6.221 11.291 1.00 86.44 92 TYR A CA 1
ATOM 722 C C . TYR A 1 92 ? 1.148 -6.004 12.529 1.00 86.44 92 TYR A C 1
ATOM 724 O O . TYR A 1 92 ? 0.664 -6.169 13.644 1.00 86.44 92 TYR A O 1
ATOM 732 N N . GLN A 1 93 ? 2.414 -5.616 12.355 1.00 84.38 93 GLN A N 1
ATOM 733 C CA . GLN A 1 93 ? 3.327 -5.376 13.476 1.00 84.38 93 GLN A CA 1
ATOM 734 C C . GLN A 1 93 ? 2.844 -4.255 14.397 1.00 84.38 93 GLN A C 1
ATOM 736 O O . GLN A 1 93 ? 2.983 -4.375 15.611 1.00 84.38 93 GLN A O 1
ATOM 741 N N . ASP A 1 94 ? 2.281 -3.184 13.842 1.00 82.88 94 ASP A N 1
ATOM 742 C CA . ASP A 1 94 ? 1.801 -2.061 14.642 1.00 82.88 94 ASP A CA 1
ATOM 743 C C . ASP A 1 94 ? 0.502 -2.401 15.379 1.00 82.88 94 ASP A C 1
ATOM 745 O O . ASP A 1 94 ? 0.396 -2.132 16.574 1.00 82.88 94 ASP A O 1
ATOM 749 N N . LEU A 1 95 ? -0.448 -3.073 14.718 1.00 81.75 95 LEU A N 1
ATOM 750 C CA . LEU A 1 95 ? -1.690 -3.499 15.368 1.00 81.75 95 LEU A CA 1
ATOM 751 C C . LEU A 1 95 ? -1.446 -4.569 16.441 1.00 81.75 95 LEU A C 1
ATOM 753 O O . LEU A 1 95 ? -2.068 -4.515 17.500 1.00 81.75 95 LEU A O 1
ATOM 757 N N . LYS A 1 96 ? -0.497 -5.490 16.217 1.00 85.06 96 LYS A N 1
ATOM 758 C CA . LYS A 1 96 ? -0.144 -6.558 17.169 1.00 85.06 96 LYS A CA 1
ATOM 759 C C . LYS A 1 96 ? 0.338 -6.019 18.526 1.00 85.06 96 LYS A C 1
ATOM 761 O O . LYS A 1 96 ? 0.266 -6.736 19.517 1.00 85.06 96 LYS A O 1
ATOM 766 N N . LYS A 1 97 ? 0.831 -4.775 18.591 1.00 81.75 97 LYS A N 1
ATOM 767 C CA . LYS A 1 97 ? 1.275 -4.144 19.850 1.00 81.75 97 LYS A CA 1
ATOM 768 C C . LYS A 1 97 ? 0.120 -3.824 20.799 1.00 81.75 97 LYS A C 1
ATOM 770 O O . LYS A 1 97 ? 0.345 -3.716 21.997 1.00 81.75 97 LYS A O 1
ATOM 775 N N . LEU A 1 98 ? -1.084 -3.621 20.263 1.00 77.44 98 LEU A N 1
ATOM 776 C CA . LEU A 1 98 ? -2.230 -3.108 21.018 1.00 77.44 98 LEU A CA 1
ATOM 777 C C . LEU A 1 98 ? -3.414 -4.073 21.034 1.00 77.44 98 LEU A C 1
ATOM 779 O O . LEU A 1 98 ? -4.224 -4.014 21.953 1.00 77.44 98 LEU A O 1
ATOM 783 N N . LEU A 1 99 ? -3.541 -4.911 20.006 1.00 76.56 99 LEU A N 1
ATOM 784 C CA . LEU A 1 99 ? -4.721 -5.723 19.744 1.00 76.56 99 LEU A CA 1
ATOM 785 C C . LEU A 1 99 ? -4.312 -7.122 19.272 1.00 76.56 99 LEU A C 1
ATOM 787 O O . LEU A 1 99 ? -3.281 -7.299 18.618 1.00 76.56 99 LEU A O 1
ATOM 791 N N . TRP A 1 100 ? -5.155 -8.114 19.555 1.00 87.94 100 TRP A N 1
ATOM 792 C CA . TRP A 1 100 ? -5.013 -9.470 19.033 1.00 87.94 100 TRP A CA 1
ATOM 793 C C . TRP A 1 100 ? -6.382 -10.096 18.773 1.00 87.94 100 TRP A C 1
ATOM 795 O O . TRP A 1 100 ? -7.298 -9.930 19.576 1.00 87.94 100 TRP A O 1
ATOM 805 N N . TRP A 1 101 ? -6.510 -10.828 17.664 1.00 90.50 101 TRP A N 1
ATOM 806 C CA . TRP A 1 101 ? -7.694 -11.630 17.356 1.00 90.50 101 TRP A CA 1
ATOM 807 C C . TRP A 1 101 ? -7.380 -12.787 16.383 1.00 90.50 101 TRP A C 1
ATOM 809 O O . TRP A 1 101 ? -6.387 -12.729 15.640 1.00 90.50 101 TRP A O 1
ATOM 819 N N . PRO A 1 102 ? -8.211 -13.850 16.341 1.00 87.44 102 PRO A N 1
ATOM 820 C CA . PRO A 1 102 ? -8.043 -14.954 15.397 1.00 87.44 102 PRO A CA 1
ATOM 821 C C . PRO A 1 102 ? -8.131 -14.483 13.940 1.00 87.44 102 PRO A C 1
ATOM 823 O O . PRO A 1 102 ? -9.074 -13.806 13.545 1.00 87.44 102 PRO A O 1
ATOM 826 N N . GLY A 1 103 ? -7.146 -14.847 13.114 1.00 88.88 103 GLY A N 1
ATOM 827 C CA . GLY A 1 103 ? -7.127 -14.475 11.692 1.00 88.88 103 GLY A CA 1
ATOM 828 C C . GLY A 1 103 ? -6.671 -13.040 11.394 1.00 88.88 103 GLY A C 1
ATOM 829 O O . GLY A 1 103 ? -6.689 -12.638 10.232 1.00 88.88 103 GLY A O 1
ATOM 830 N N . MET A 1 104 ? -6.183 -12.301 12.394 1.00 87.62 104 MET A N 1
ATOM 831 C CA . MET A 1 104 ? -5.713 -10.915 12.272 1.00 87.62 104 MET A CA 1
ATOM 832 C C . MET A 1 104 ? -4.807 -10.654 11.067 1.00 87.62 104 MET A C 1
ATOM 834 O O . MET A 1 104 ? -5.058 -9.744 10.283 1.00 87.62 104 MET A O 1
ATOM 838 N N . LYS A 1 105 ? -3.778 -11.481 10.865 1.00 89.38 105 LYS A N 1
ATOM 839 C CA . LYS A 1 105 ? -2.848 -11.317 9.738 1.00 89.38 105 LYS A CA 1
ATOM 840 C C . LYS A 1 105 ? -3.545 -11.460 8.377 1.00 89.38 105 LYS A C 1
ATOM 842 O O . LYS A 1 105 ? -3.214 -10.723 7.454 1.00 89.38 105 LYS A O 1
ATOM 847 N N . ARG A 1 106 ? -4.511 -12.381 8.265 1.00 91.19 106 ARG A N 1
ATOM 848 C CA . ARG A 1 106 ? -5.291 -12.618 7.041 1.00 91.19 106 ARG A CA 1
ATOM 849 C C . ARG A 1 106 ? -6.194 -11.426 6.737 1.00 91.19 106 ARG A C 1
ATOM 851 O O . ARG A 1 106 ? -6.118 -10.889 5.643 1.00 91.19 106 ARG A O 1
ATOM 858 N N . GLN A 1 107 ? -6.960 -10.961 7.719 1.00 89.00 107 GLN A N 1
ATOM 859 C CA . GLN A 1 107 ? -7.886 -9.838 7.534 1.00 89.00 107 GLN A CA 1
ATOM 860 C C . GLN A 1 107 ? -7.157 -8.519 7.248 1.00 89.00 107 GLN A C 1
ATOM 862 O O . GLN A 1 107 ? -7.587 -7.739 6.405 1.00 89.00 107 GLN A O 1
ATOM 867 N N . ILE A 1 108 ? -6.006 -8.288 7.887 1.00 87.12 108 ILE A N 1
ATOM 868 C CA . ILE A 1 108 ? -5.128 -7.152 7.564 1.00 87.12 108 ILE A CA 1
ATOM 869 C C . ILE A 1 108 ? -4.630 -7.250 6.119 1.00 87.12 108 ILE A C 1
ATOM 871 O O . ILE A 1 108 ? -4.568 -6.240 5.423 1.00 87.12 108 ILE A O 1
ATOM 875 N N . SER A 1 109 ? -4.288 -8.455 5.658 1.00 88.19 109 SER A N 1
ATOM 876 C CA . SER A 1 109 ? -3.887 -8.684 4.272 1.00 88.19 109 SER A CA 1
ATOM 877 C C . SER A 1 109 ? -5.021 -8.384 3.295 1.00 88.19 109 SER A C 1
ATOM 879 O O . SER A 1 109 ? -4.801 -7.650 2.339 1.00 88.19 109 SER A O 1
ATOM 881 N N . GLU A 1 110 ? -6.216 -8.921 3.543 1.00 89.62 110 GLU A N 1
ATOM 882 C CA . GLU A 1 110 ? -7.417 -8.696 2.725 1.00 89.62 110 GLU A CA 1
ATOM 883 C C . GLU A 1 110 ? -7.748 -7.197 2.637 1.00 89.62 110 GLU A C 1
ATOM 885 O O . GLU A 1 110 ? -7.953 -6.676 1.544 1.00 89.62 110 GLU A O 1
ATOM 890 N N . PHE A 1 111 ? -7.685 -6.478 3.762 1.00 85.25 111 PHE A N 1
ATOM 891 C CA . PHE A 1 111 ? -7.902 -5.031 3.808 1.00 85.25 111 PHE A CA 1
ATOM 892 C C . PHE A 1 111 ? -6.883 -4.246 2.969 1.00 85.25 111 PHE A C 1
ATOM 894 O O . PHE A 1 111 ? -7.256 -3.400 2.159 1.00 85.25 111 PHE A O 1
ATOM 901 N N . VAL A 1 112 ? -5.586 -4.526 3.141 1.00 83.50 112 VAL A N 1
ATOM 902 C CA . VAL A 1 112 ? -4.528 -3.823 2.397 1.00 83.50 112 VAL A CA 1
ATOM 903 C C . VAL A 1 112 ? -4.606 -4.139 0.900 1.00 83.50 112 VAL A C 1
ATOM 905 O O . VAL A 1 112 ? -4.385 -3.244 0.089 1.00 83.50 112 VAL A O 1
ATOM 908 N N . TYR A 1 113 ? -4.947 -5.376 0.523 1.00 82.94 113 TYR A N 1
ATOM 909 C CA . TYR A 1 113 ? -5.131 -5.749 -0.882 1.00 82.94 113 TYR A CA 1
ATOM 910 C C . TYR A 1 113 ? -6.377 -5.127 -1.512 1.00 82.94 113 TYR A C 1
ATOM 912 O O . TYR A 1 113 ? -6.340 -4.827 -2.700 1.00 82.94 113 TYR A O 1
ATOM 920 N N . ALA A 1 114 ? -7.449 -4.895 -0.752 1.00 83.50 114 ALA A N 1
ATOM 921 C CA . ALA A 1 114 ? -8.650 -4.217 -1.243 1.00 83.50 114 ALA A CA 1
ATOM 922 C C . ALA A 1 114 ? -8.479 -2.690 -1.389 1.00 83.50 114 ALA A C 1
ATOM 924 O O . ALA A 1 114 ? -9.296 -2.031 -2.031 1.00 83.50 114 ALA A O 1
ATOM 925 N N . CYS A 1 115 ? -7.428 -2.101 -0.811 1.00 80.00 115 CYS A N 1
ATOM 926 C CA . CYS A 1 115 ? -7.224 -0.657 -0.838 1.00 80.00 115 CYS A CA 1
ATOM 927 C C . CYS A 1 115 ? -6.664 -0.163 -2.186 1.00 80.00 115 CYS A C 1
ATOM 929 O O . CYS A 1 115 ? -5.511 -0.423 -2.537 1.00 80.00 115 CYS A O 1
ATOM 931 N N . LEU A 1 116 ? -7.449 0.651 -2.904 1.00 77.38 116 LEU A N 1
ATOM 932 C CA . LEU A 1 116 ? -7.056 1.259 -4.186 1.00 77.38 116 LEU A CA 1
ATOM 933 C C . LEU A 1 116 ? -5.801 2.139 -4.081 1.00 77.38 116 LEU A C 1
ATOM 935 O O . LEU A 1 116 ? -4.987 2.174 -5.004 1.00 77.38 116 LEU A O 1
ATOM 939 N N . VAL A 1 117 ? -5.617 2.840 -2.957 1.00 77.38 117 VAL A N 1
ATOM 940 C CA . VAL A 1 117 ? -4.426 3.673 -2.726 1.00 77.38 117 VAL A CA 1
ATOM 941 C C . VAL A 1 117 ? -3.184 2.791 -2.609 1.00 77.38 117 VAL A C 1
ATOM 943 O O . VAL A 1 117 ? -2.158 3.096 -3.217 1.00 77.38 117 VAL A O 1
ATOM 946 N N . CYS A 1 118 ? -3.274 1.657 -1.901 1.00 76.56 118 CYS A N 1
ATOM 947 C CA . CYS A 1 118 ? -2.182 0.684 -1.824 1.00 76.56 118 CYS A CA 1
ATOM 948 C C . CYS A 1 118 ? -1.835 0.113 -3.191 1.00 76.56 118 CYS A C 1
ATOM 950 O O . CYS A 1 118 ? -0.657 0.042 -3.521 1.00 76.56 118 CYS A O 1
ATOM 952 N N . GLN A 1 119 ? -2.844 -0.281 -3.969 1.00 78.75 119 GLN A N 1
ATOM 953 C CA . GLN A 1 119 ? -2.642 -0.905 -5.277 1.00 78.75 119 GLN A CA 1
ATOM 954 C C . GLN A 1 119 ? -1.941 0.032 -6.264 1.00 78.75 119 GLN A C 1
ATOM 956 O O . GLN A 1 119 ? -1.091 -0.411 -7.026 1.00 78.75 119 GLN A O 1
ATOM 961 N N . LYS A 1 120 ? -2.268 1.330 -6.238 1.00 78.88 120 LYS A N 1
ATOM 962 C CA . LYS A 1 120 ? -1.657 2.323 -7.135 1.00 78.88 120 LYS A CA 1
ATOM 963 C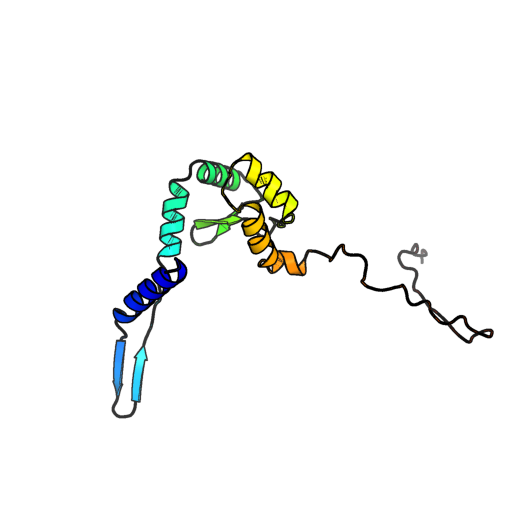 C . LYS A 1 120 ? -0.272 2.786 -6.688 1.00 78.88 120 LYS A C 1
ATOM 965 O O . LYS A 1 120 ? 0.557 3.107 -7.529 1.00 78.88 120 LYS A O 1
ATOM 970 N N . SER A 1 121 ? -0.038 2.883 -5.378 1.00 71.56 121 SER A N 1
ATOM 971 C CA . SER A 1 121 ? 1.210 3.438 -4.829 1.00 71.56 121 SER A CA 1
ATOM 972 C C . SER A 1 121 ? 2.299 2.394 -4.598 1.00 71.56 121 SER A C 1
ATOM 974 O O . SER A 1 121 ? 3.482 2.734 -4.612 1.00 71.56 121 SER A O 1
ATOM 976 N N . LYS A 1 122 ? 1.934 1.128 -4.353 1.00 69.38 122 LYS A N 1
ATOM 977 C CA . LYS A 1 122 ? 2.919 0.074 -4.119 1.00 69.38 122 LYS A CA 1
ATOM 978 C C . LYS A 1 122 ? 3.403 -0.488 -5.443 1.00 69.38 122 LYS A C 1
ATOM 980 O O . LYS A 1 122 ? 2.673 -1.160 -6.160 1.00 69.38 122 LYS A O 1
ATOM 985 N N . ILE A 1 123 ? 4.677 -0.240 -5.706 1.00 65.31 123 ILE A N 1
ATOM 986 C CA . ILE A 1 123 ? 5.426 -0.865 -6.787 1.00 65.31 123 ILE A CA 1
ATOM 987 C C . ILE A 1 123 ? 5.544 -2.360 -6.470 1.00 65.31 123 ILE A C 1
ATOM 989 O O . ILE A 1 123 ? 5.787 -2.754 -5.321 1.00 65.31 123 ILE A O 1
ATOM 993 N N . GLU A 1 124 ? 5.347 -3.201 -7.479 1.00 68.25 124 GLU A N 1
ATOM 994 C CA . GLU A 1 124 ? 5.601 -4.627 -7.361 1.00 68.25 124 GLU A CA 1
ATOM 995 C C . GLU A 1 124 ? 7.109 -4.842 -7.161 1.00 68.25 124 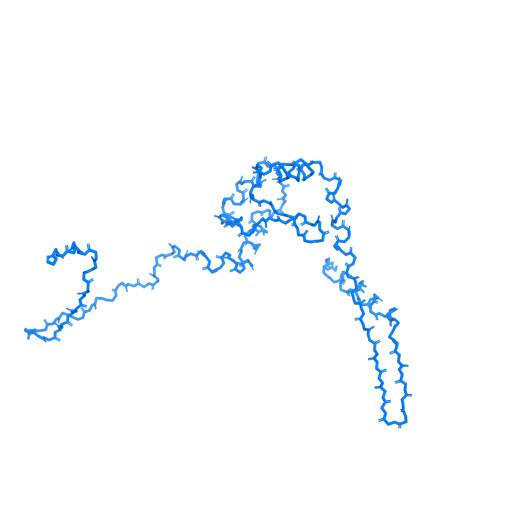GLU A C 1
ATOM 997 O O . GLU A 1 124 ? 7.912 -4.621 -8.058 1.00 68.25 124 GLU A O 1
ATOM 1002 N N . HIS A 1 125 ? 7.510 -5.244 -5.952 1.00 69.00 125 HIS A N 1
ATOM 1003 C CA . HIS A 1 125 ? 8.915 -5.542 -5.633 1.00 69.00 125 HIS A CA 1
ATOM 1004 C C . HIS A 1 125 ? 9.337 -6.948 -6.080 1.00 69.00 125 HIS A C 1
ATOM 1006 O O . HIS A 1 125 ? 10.422 -7.412 -5.723 1.00 69.00 125 HIS A O 1
ATOM 1012 N N . GLN A 1 126 ? 8.470 -7.661 -6.802 1.00 71.62 126 GLN A N 1
ATOM 1013 C CA . GLN A 1 126 ? 8.859 -8.925 -7.404 1.00 71.62 126 GLN A CA 1
ATOM 1014 C C . GLN A 1 126 ? 9.866 -8.649 -8.511 1.00 71.62 126 GLN A C 1
ATOM 1016 O O . GLN A 1 126 ? 9.787 -7.644 -9.218 1.00 71.62 126 GLN A O 1
ATOM 1021 N N . LYS A 1 127 ? 10.830 -9.559 -8.667 1.00 74.06 127 LYS A N 1
ATOM 1022 C CA . LYS A 1 127 ? 11.667 -9.534 -9.864 1.00 74.06 127 LYS A CA 1
ATOM 1023 C C . LYS A 1 127 ? 10.733 -9.660 -11.071 1.00 74.06 127 LYS A C 1
ATOM 1025 O O . LYS A 1 127 ? 9.825 -10.495 -11.006 1.00 74.06 127 LYS A O 1
ATOM 1030 N N . PRO A 1 128 ? 10.927 -8.863 -12.137 1.00 75.81 128 PRO A N 1
ATOM 1031 C CA . PRO A 1 128 ? 10.143 -9.022 -13.350 1.00 75.81 128 PRO A CA 1
ATOM 1032 C C . PRO A 1 128 ? 10.187 -10.492 -13.759 1.00 75.81 128 PRO A C 1
ATOM 1034 O O . PRO A 1 128 ? 11.253 -11.111 -13.789 1.00 75.81 128 PRO A O 1
ATOM 1037 N N . SER A 1 129 ? 9.007 -11.071 -13.962 1.00 75.38 129 SER A N 1
ATOM 1038 C CA . SER A 1 129 ? 8.898 -12.483 -14.299 1.00 75.38 129 SER A CA 1
ATOM 1039 C C . SER A 1 129 ? 9.477 -12.698 -15.692 1.00 75.38 129 SER A C 1
ATOM 1041 O O . SER A 1 129 ? 9.006 -12.102 -16.656 1.00 75.38 129 SER A O 1
ATOM 1043 N N . GLY A 1 130 ? 10.502 -13.543 -15.790 1.00 83.19 130 GLY A N 1
ATOM 1044 C CA . GLY A 1 130 ? 11.165 -13.869 -17.049 1.00 83.19 130 GLY A CA 1
ATOM 1045 C C . GLY A 1 130 ? 12.678 -13.691 -16.996 1.00 83.19 130 GLY A C 1
ATOM 1046 O O . GLY A 1 130 ? 13.237 -13.089 -16.080 1.00 83.19 130 GLY A O 1
ATOM 1047 N N . LEU A 1 131 ? 13.352 -14.256 -17.994 1.00 85.69 131 LEU A N 1
ATOM 1048 C CA . LEU A 1 131 ? 14.757 -13.965 -18.245 1.00 85.69 131 LEU A CA 1
ATOM 1049 C C . LEU A 1 131 ? 14.849 -12.626 -18.980 1.00 85.69 131 LEU A C 1
ATOM 1051 O O . LEU A 1 131 ? 14.010 -12.331 -19.832 1.00 85.69 131 LEU A O 1
ATOM 1055 N N . LEU A 1 132 ? 15.878 -11.835 -18.667 1.00 83.88 132 LEU A N 1
ATOM 1056 C CA . LEU A 1 132 ? 16.264 -10.700 -19.506 1.00 83.88 132 LEU A CA 1
ATOM 1057 C C . LEU A 1 132 ? 16.399 -11.207 -20.942 1.00 83.88 132 LEU A C 1
ATOM 1059 O O . LEU A 1 132 ? 17.165 -12.138 -21.184 1.00 83.88 132 LEU A O 1
ATOM 1063 N N . GLN A 1 133 ? 15.643 -10.623 -21.869 1.00 85.38 133 GLN A N 1
ATOM 1064 C CA . GLN A 1 133 ? 15.833 -10.871 -23.291 1.00 85.38 133 GLN A CA 1
ATOM 1065 C C . GLN A 1 133 ? 16.933 -9.926 -23.778 1.00 85.38 133 GLN A C 1
ATOM 1067 O O . GLN A 1 133 ? 16.679 -8.724 -23.894 1.00 85.38 133 GLN A O 1
ATOM 1072 N N . PRO A 1 134 ? 18.169 -10.413 -23.992 1.00 87.19 134 PRO A N 1
ATOM 1073 C CA . PRO A 1 134 ? 19.211 -9.575 -24.558 1.00 87.19 134 PRO A CA 1
ATOM 1074 C C . PRO A 1 134 ? 18.816 -9.169 -25.979 1.00 87.19 134 PRO A C 1
ATOM 1076 O O . PRO A 1 134 ? 18.222 -9.953 -26.721 1.00 87.19 134 PRO A O 1
ATOM 1079 N N . LEU A 1 135 ? 19.164 -7.942 -26.361 1.00 86.94 135 LEU A N 1
ATOM 1080 C CA . LEU A 1 135 ? 19.080 -7.518 -27.754 1.00 86.94 135 LEU A CA 1
ATOM 1081 C C . LEU A 1 135 ? 20.034 -8.368 -28.603 1.00 86.94 135 LEU A C 1
ATOM 1083 O O . LEU A 1 135 ? 21.079 -8.812 -28.119 1.00 86.94 135 LEU A O 1
ATOM 1087 N N . PHE A 1 136 ? 19.681 -8.580 -29.871 1.00 89.69 136 PHE A N 1
ATOM 1088 C CA . PHE A 1 136 ? 20.567 -9.251 -30.817 1.00 89.69 136 PHE A CA 1
ATOM 1089 C C . PHE A 1 136 ? 21.889 -8.487 -30.936 1.00 89.69 136 PHE A C 1
ATOM 1091 O O . PHE A 1 136 ? 21.907 -7.255 -30.986 1.00 89.69 136 PHE A O 1
ATOM 1098 N N . VAL A 1 137 ? 22.997 -9.229 -30.969 1.00 90.31 137 VAL A N 1
ATOM 1099 C CA . VAL A 1 137 ? 24.319 -8.648 -31.208 1.00 90.31 137 VAL A CA 1
ATOM 1100 C C . VAL A 1 137 ? 24.355 -8.165 -32.663 1.00 90.31 137 VAL A C 1
ATOM 1102 O O . VAL A 1 137 ? 24.081 -8.976 -33.546 1.00 90.31 137 VAL A O 1
ATOM 1105 N N . PRO A 1 138 ? 24.663 -6.883 -32.934 1.00 93.31 138 PRO A N 1
ATOM 1106 C CA . PRO A 1 138 ? 24.770 -6.388 -34.303 1.00 93.31 138 PRO A CA 1
ATOM 1107 C C . PRO A 1 138 ? 25.916 -7.098 -35.041 1.00 93.31 138 PRO A C 1
ATOM 1109 O O . PRO A 1 138 ? 26.994 -7.270 -34.469 1.00 93.31 138 PRO A O 1
ATOM 1112 N N . GLU A 1 139 ? 25.700 -7.509 -36.292 1.00 95.06 139 GLU A N 1
ATOM 1113 C CA . GLU A 1 139 ? 26.693 -8.265 -37.075 1.00 95.06 139 GLU A CA 1
ATOM 1114 C C . GLU A 1 139 ? 27.739 -7.348 -37.723 1.00 95.06 139 GLU A C 1
ATOM 1116 O O . GLU A 1 139 ? 28.867 -7.765 -38.003 1.00 95.06 139 GLU A O 1
ATOM 1121 N N . TRP A 1 140 ? 27.386 -6.078 -37.924 1.00 94.50 140 TRP A N 1
ATOM 1122 C CA . TRP A 1 140 ? 28.216 -5.091 -38.587 1.00 94.50 140 TRP A CA 1
ATOM 1123 C C . TRP A 1 140 ? 28.119 -3.696 -37.962 1.00 94.50 140 TRP A C 1
ATOM 1125 O O . TRP A 1 140 ? 27.331 -3.395 -37.061 1.00 94.50 140 TRP A O 1
ATOM 1135 N N . LYS A 1 141 ? 28.989 -2.802 -38.439 1.00 92.00 141 LYS A N 1
ATOM 1136 C CA . LYS A 1 141 ? 28.994 -1.395 -38.030 1.00 92.00 141 LYS A CA 1
ATOM 1137 C C . LYS A 1 141 ? 27.699 -0.735 -38.508 1.00 92.00 141 LYS A C 1
ATOM 1139 O O . LYS A 1 141 ? 27.380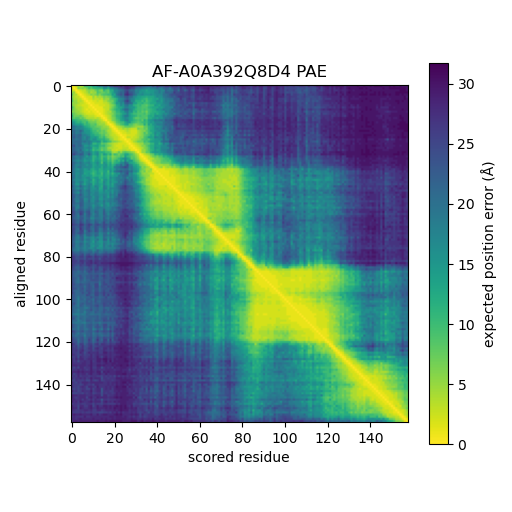 -0.845 -39.687 1.00 92.00 141 LYS A O 1
ATOM 1144 N N . TRP A 1 142 ? 27.055 0.027 -37.620 1.00 91.75 142 TRP A N 1
ATOM 1145 C CA . TRP A 1 142 ? 25.819 0.791 -37.871 1.00 91.75 142 TRP A CA 1
ATOM 1146 C C . TRP A 1 142 ? 24.524 -0.024 -37.991 1.00 91.75 142 TRP A C 1
ATOM 1148 O O . TRP A 1 142 ? 23.474 0.565 -38.223 1.00 91.75 142 TRP A O 1
ATOM 1158 N N . ASP A 1 143 ? 24.563 -1.333 -37.740 1.00 93.81 143 ASP A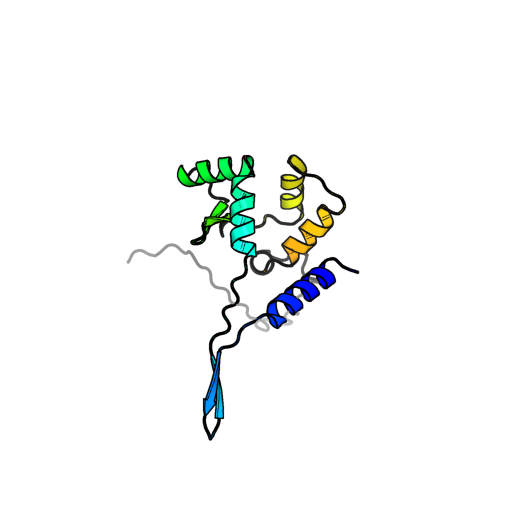 N 1
ATOM 1159 C CA . ASP A 1 143 ? 23.372 -2.197 -37.725 1.00 93.81 143 ASP A CA 1
ATOM 1160 C C . ASP A 1 143 ? 22.396 -1.868 -36.582 1.00 93.81 143 ASP A C 1
ATOM 1162 O O . ASP A 1 143 ? 21.204 -2.160 -36.657 1.00 93.81 143 ASP A O 1
ATOM 1166 N N . SER A 1 144 ? 22.894 -1.250 -35.510 1.00 91.44 144 SER A N 1
ATOM 1167 C CA . SER A 1 144 ? 22.087 -0.772 -34.391 1.00 91.44 144 SER A CA 1
ATOM 1168 C C . SER A 1 144 ? 22.642 0.551 -33.875 1.00 91.44 144 SER A C 1
ATOM 1170 O O . SER A 1 144 ? 23.844 0.680 -33.631 1.00 91.44 144 SER A O 1
ATOM 1172 N N . ILE A 1 145 ? 21.763 1.542 -33.723 1.00 91.12 145 ILE A N 1
ATOM 1173 C CA . ILE A 1 145 ? 22.080 2.865 -33.180 1.00 91.12 145 ILE A CA 1
ATOM 1174 C C . ILE A 1 145 ? 21.126 3.118 -32.015 1.00 91.12 145 ILE A C 1
ATOM 1176 O O . ILE A 1 145 ? 19.914 3.201 -32.205 1.00 91.12 145 ILE A O 1
ATOM 1180 N N . ALA A 1 146 ? 21.676 3.257 -30.811 1.00 91.31 146 ALA A N 1
ATOM 1181 C CA . ALA A 1 146 ? 20.943 3.710 -29.636 1.00 91.31 146 ALA A CA 1
ATOM 1182 C C . ALA A 1 146 ? 21.305 5.171 -29.349 1.00 91.31 146 ALA A C 1
ATOM 1184 O O . ALA A 1 146 ? 22.471 5.558 -29.435 1.00 91.31 146 ALA A O 1
ATOM 1185 N N . MET A 1 147 ? 20.306 5.980 -29.009 1.00 95.06 147 MET A N 1
ATOM 1186 C CA . MET A 1 147 ? 20.478 7.372 -28.604 1.00 95.06 147 MET A CA 1
ATOM 1187 C C . MET A 1 147 ? 19.875 7.547 -27.216 1.00 95.06 147 MET A C 1
ATOM 1189 O O . MET A 1 147 ? 18.790 7.036 -26.951 1.00 95.06 147 MET A O 1
ATOM 1193 N N . ASP A 1 148 ? 20.572 8.282 -26.357 1.00 94.38 148 ASP A N 1
ATOM 1194 C CA . ASP A 1 148 ? 20.092 8.649 -25.030 1.00 94.38 148 ASP A CA 1
ATOM 1195 C C . ASP A 1 148 ? 20.401 10.126 -24.755 1.00 94.38 148 ASP A C 1
ATOM 1197 O O . ASP A 1 148 ? 21.321 10.704 -25.345 1.00 94.38 148 ASP A O 1
ATOM 1201 N N . PHE A 1 149 ? 19.618 10.748 -23.877 1.00 92.69 149 PHE A N 1
ATOM 1202 C CA . PHE A 1 149 ? 19.765 12.152 -23.510 1.00 92.69 149 PHE A CA 1
ATOM 1203 C C . PHE A 1 149 ? 20.400 12.286 -22.131 1.00 92.69 149 PHE A C 1
ATOM 1205 O O . PHE A 1 149 ? 19.882 11.795 -21.132 1.00 92.69 149 PHE A O 1
ATOM 1212 N N . VAL A 1 150 ? 21.479 13.062 -22.050 1.00 91.50 150 VAL A N 1
ATOM 1213 C CA . VAL A 1 150 ? 22.072 13.444 -20.766 1.00 91.50 150 VAL A CA 1
ATOM 1214 C C . VAL A 1 150 ? 21.469 14.771 -20.307 1.00 91.50 150 VAL A C 1
ATOM 1216 O O . VAL A 1 150 ? 21.696 15.819 -20.911 1.00 91.50 150 VAL A O 1
ATOM 1219 N N . GLY A 1 151 ? 20.686 14.723 -19.228 1.00 93.06 151 GLY A N 1
ATOM 1220 C CA . GLY A 1 151 ? 20.146 15.904 -18.551 1.00 93.06 151 GLY A CA 1
ATOM 1221 C C . GLY A 1 151 ? 21.079 16.460 -17.467 1.00 93.06 151 GLY A C 1
ATOM 1222 O O . GLY A 1 151 ? 22.049 15.823 -17.071 1.00 93.06 151 GLY A O 1
ATOM 1223 N N . GLY A 1 152 ? 20.769 17.656 -16.952 1.00 90.75 152 GLY A N 1
ATOM 1224 C CA . GLY A 1 152 ? 21.452 18.221 -15.775 1.00 90.75 152 GLY A CA 1
ATOM 1225 C C . GLY A 1 152 ? 22.844 18.814 -16.025 1.00 90.75 152 GLY A C 1
ATOM 1226 O O . GLY A 1 152 ? 23.584 19.053 -15.074 1.00 90.75 152 GLY A O 1
ATOM 1227 N N . LEU A 1 153 ? 23.210 19.072 -17.281 1.00 92.25 153 LEU A N 1
ATOM 1228 C CA . LEU A 1 153 ? 24.490 19.695 -17.615 1.00 92.25 153 LEU A CA 1
ATOM 1229 C C . LEU A 1 153 ? 24.548 21.164 -17.144 1.00 92.25 153 LEU A C 1
ATOM 1231 O O . LEU A 1 153 ? 23.530 21.867 -17.177 1.00 92.25 153 LEU A O 1
ATOM 1235 N N . PRO A 1 154 ? 25.726 21.656 -16.713 1.00 92.06 154 PRO A N 1
ATOM 1236 C CA . PRO A 1 154 ? 25.891 23.044 -16.302 1.00 92.06 154 PRO A CA 1
ATOM 1237 C C . PRO A 1 154 ? 25.563 23.992 -17.458 1.00 92.06 154 PRO A C 1
ATOM 1239 O O . PRO A 1 154 ? 25.991 23.793 -18.595 1.00 92.06 154 PRO A O 1
ATOM 1242 N N . ARG A 1 155 ? 24.809 25.056 -17.162 1.00 87.62 155 ARG A N 1
ATOM 1243 C CA . ARG A 1 155 ? 24.487 26.091 -18.149 1.00 87.62 155 ARG A CA 1
ATOM 1244 C C . ARG A 1 155 ? 25.749 26.882 -18.481 1.00 87.62 155 ARG A C 1
ATOM 1246 O O . ARG A 1 155 ? 26.377 27.446 -17.586 1.00 87.62 155 ARG A O 1
ATOM 1253 N N . THR A 1 156 ? 26.094 26.965 -19.760 1.00 87.25 156 THR A N 1
ATOM 1254 C CA . THR A 1 156 ? 27.113 27.902 -20.235 1.00 87.25 156 THR A CA 1
ATOM 1255 C C . THR A 1 156 ? 26.659 29.336 -19.968 1.00 87.25 156 THR A C 1
ATOM 1257 O O . THR A 1 156 ? 25.492 29.685 -20.168 1.00 87.25 156 THR A O 1
ATOM 1260 N N . LYS A 1 157 ? 27.577 30.168 -19.461 1.00 78.81 157 LYS A N 1
ATOM 1261 C CA . LYS A 1 157 ? 27.338 31.609 -19.326 1.00 78.81 157 LYS A CA 1
ATOM 1262 C C . LYS A 1 157 ? 27.223 32.202 -20.734 1.00 78.81 157 LYS A C 1
ATOM 1264 O O . LYS A 1 157 ? 28.019 31.839 -21.598 1.00 78.81 157 LYS A O 1
ATOM 1269 N N . LYS A 1 158 ? 26.200 33.033 -20.947 1.00 70.88 158 LYS A N 1
ATOM 1270 C CA . LYS A 1 158 ? 26.042 33.821 -22.175 1.00 70.88 158 LYS A CA 1
ATOM 1271 C C . LYS A 1 158 ? 27.140 34.867 -22.287 1.00 70.88 158 LYS A C 1
ATOM 1273 O O . LYS A 1 158 ? 27.558 35.366 -21.217 1.00 70.88 158 LYS A O 1
#